Protein AF-A0A845QWD7-F1 (afdb_monomer_lite)

Structure (mmCIF, N/CA/C/O backbone):
data_AF-A0A845QWD7-F1
#
_entry.id   AF-A0A845QWD7-F1
#
loop_
_atom_site.group_PDB
_atom_site.id
_atom_site.type_symbol
_atom_site.label_atom_id
_atom_site.label_alt_id
_atom_site.label_comp_id
_atom_site.label_asym_id
_atom_site.label_entity_id
_atom_site.label_seq_id
_atom_site.pdbx_PDB_ins_code
_atom_site.Cartn_x
_atom_site.Cartn_y
_atom_site.Cartn_z
_atom_site.occupancy
_atom_site.B_iso_or_equiv
_atom_site.auth_seq_id
_atom_site.auth_comp_id
_atom_site.auth_asym_id
_atom_site.auth_atom_id
_atom_site.pdbx_PDB_model_num
ATOM 1 N N . MET A 1 1 ? 2.138 -8.501 20.982 1.00 45.00 1 MET A N 1
ATOM 2 C CA . MET A 1 1 ? 2.953 -9.060 19.874 1.00 45.00 1 MET A CA 1
ATOM 3 C C . MET A 1 1 ? 2.533 -8.592 18.468 1.00 45.00 1 MET A C 1
ATOM 5 O O . MET A 1 1 ? 3.364 -8.675 17.577 1.00 45.00 1 MET A O 1
ATOM 9 N N . ARG A 1 2 ? 1.319 -8.047 18.236 1.00 46.47 2 ARG A N 1
ATOM 10 C CA . ARG A 1 2 ? 0.881 -7.573 16.897 1.00 46.47 2 ARG A CA 1
ATOM 11 C C . ARG A 1 2 ? 1.665 -6.360 16.345 1.00 46.47 2 ARG A C 1
ATOM 13 O O . ARG A 1 2 ? 1.972 -6.349 15.161 1.00 46.47 2 ARG A O 1
ATOM 20 N N . GLY A 1 3 ? 2.100 -5.424 17.195 1.00 47.88 3 GLY A N 1
ATOM 21 C CA . GLY A 1 3 ? 2.843 -4.221 16.764 1.00 47.88 3 GLY A CA 1
ATOM 22 C C . GLY A 1 3 ? 4.278 -4.444 16.250 1.00 47.88 3 GLY A C 1
ATOM 23 O O . GLY A 1 3 ? 4.840 -3.560 15.619 1.00 47.88 3 GLY A O 1
ATOM 24 N N . GLN A 1 4 ? 4.889 -5.616 16.476 1.00 38.69 4 GLN A N 1
ATOM 25 C CA . GLN A 1 4 ? 6.211 -5.930 15.900 1.00 38.69 4 GLN A CA 1
ATOM 26 C C . GLN A 1 4 ? 6.106 -6.426 14.447 1.00 38.69 4 GLN A C 1
ATOM 28 O O . GLN A 1 4 ? 7.025 -6.229 13.652 1.00 38.69 4 GLN A O 1
ATOM 33 N N . GLN A 1 5 ? 4.978 -7.045 14.077 1.00 50.62 5 GLN A N 1
ATOM 34 C CA . GLN A 1 5 ? 4.760 -7.550 12.720 1.00 50.62 5 GLN A CA 1
ATOM 35 C C . GLN A 1 5 ? 4.416 -6.428 11.732 1.00 50.62 5 GLN A C 1
ATOM 37 O O . GLN A 1 5 ? 4.925 -6.457 10.613 1.00 50.62 5 GLN A O 1
ATOM 42 N N . SER A 1 6 ? 3.630 -5.419 12.133 1.00 53.62 6 SER A N 1
ATOM 43 C CA . SER A 1 6 ? 3.320 -4.259 11.278 1.00 53.62 6 SER A CA 1
ATOM 44 C C . SER A 1 6 ? 4.578 -3.445 10.946 1.00 53.62 6 SER A C 1
ATOM 46 O O . SER A 1 6 ? 4.849 -3.164 9.778 1.00 53.62 6 SER A O 1
ATOM 48 N N . PHE A 1 7 ? 5.433 -3.184 11.941 1.00 52.59 7 PHE A N 1
ATOM 49 C CA . PHE A 1 7 ? 6.716 -2.499 11.736 1.00 52.59 7 PHE A CA 1
ATOM 50 C C . PHE A 1 7 ? 7.672 -3.286 10.819 1.00 52.59 7 PHE A C 1
ATOM 52 O O . PHE A 1 7 ? 8.231 -2.726 9.876 1.00 52.59 7 PHE A O 1
ATOM 59 N N . SER A 1 8 ? 7.795 -4.604 11.028 1.00 59.56 8 SER A N 1
ATOM 60 C CA . SER A 1 8 ? 8.628 -5.477 10.184 1.00 59.56 8 SER A CA 1
ATOM 61 C C . SER A 1 8 ? 8.142 -5.532 8.730 1.00 59.56 8 SER A C 1
ATOM 63 O O . SER A 1 8 ? 8.950 -5.556 7.799 1.00 59.56 8 SER A O 1
ATOM 65 N N . ASN A 1 9 ? 6.826 -5.523 8.507 1.00 64.19 9 ASN A N 1
ATOM 66 C CA . ASN A 1 9 ? 6.256 -5.544 7.161 1.00 64.19 9 ASN A CA 1
ATOM 67 C C . ASN A 1 9 ? 6.497 -4.226 6.412 1.00 64.19 9 ASN A C 1
ATOM 69 O O . ASN A 1 9 ? 6.819 -4.254 5.224 1.00 64.19 9 ASN A O 1
ATOM 73 N N . LYS A 1 10 ? 6.436 -3.084 7.107 1.00 63.53 10 LYS A N 1
ATOM 74 C CA . LYS A 1 10 ? 6.745 -1.766 6.536 1.00 63.53 10 LYS A CA 1
ATOM 75 C C . LYS A 1 10 ? 8.195 -1.664 6.050 1.00 63.53 10 LYS A C 1
ATOM 77 O O . LYS A 1 10 ? 8.435 -1.180 4.945 1.00 63.53 10 LYS A O 1
ATOM 82 N N . GLU A 1 11 ? 9.159 -2.157 6.831 1.00 66.06 11 GLU A N 1
ATOM 83 C CA . 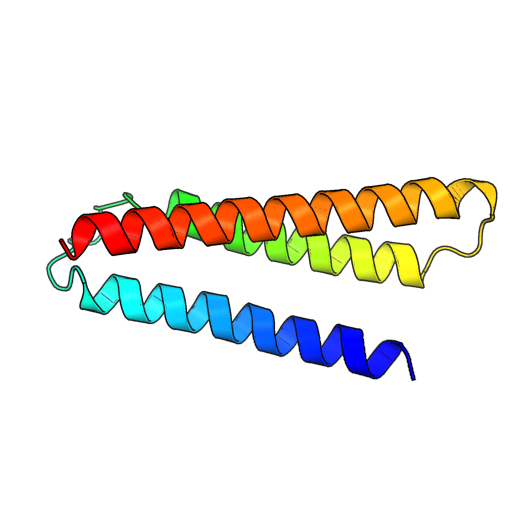GLU A 1 11 ? 10.574 -2.175 6.427 1.00 66.06 11 GLU A CA 1
ATOM 84 C C . GLU A 1 11 ? 10.820 -3.090 5.222 1.00 66.06 11 GLU A C 1
ATOM 86 O O . GLU A 1 11 ? 11.483 -2.691 4.260 1.00 66.06 11 GLU A O 1
ATOM 91 N N . LYS A 1 12 ? 10.222 -4.289 5.220 1.00 68.75 12 LYS A N 1
ATOM 92 C CA . LYS A 1 12 ? 10.299 -5.223 4.085 1.00 68.75 12 LYS A CA 1
ATOM 93 C C . LYS A 1 12 ? 9.712 -4.614 2.811 1.00 68.75 12 LYS A C 1
ATOM 95 O O . LYS A 1 12 ? 10.345 -4.679 1.760 1.00 68.75 12 LYS A O 1
ATOM 100 N N . ASN A 1 13 ? 8.547 -3.974 2.893 1.00 72.81 13 ASN A N 1
ATOM 101 C CA . ASN A 1 13 ? 7.895 -3.343 1.743 1.00 72.81 13 ASN A CA 1
ATOM 102 C C . ASN A 1 13 ? 8.688 -2.146 1.204 1.00 72.81 13 ASN A C 1
ATOM 104 O O . ASN A 1 13 ? 8.811 -1.980 -0.011 1.00 72.81 13 ASN A O 1
ATOM 108 N N . MET A 1 14 ? 9.281 -1.340 2.090 1.00 74.81 14 MET A N 1
ATOM 109 C CA . MET A 1 14 ? 10.153 -0.238 1.686 1.00 74.81 14 MET A CA 1
ATOM 110 C C . MET A 1 14 ? 11.422 -0.752 0.990 1.00 74.81 14 MET A C 1
ATOM 112 O O . MET A 1 14 ? 11.821 -0.215 -0.046 1.00 74.81 14 MET A O 1
ATOM 116 N N . SER A 1 15 ? 12.008 -1.840 1.504 1.00 81.56 15 SER A N 1
ATOM 117 C CA . SER A 1 15 ? 13.131 -2.535 0.865 1.00 81.56 15 SER A CA 1
ATOM 118 C C . SER A 1 15 ? 12.754 -3.063 -0.525 1.00 81.56 15 SER A C 1
ATOM 120 O O . SER A 1 15 ? 13.503 -2.868 -1.480 1.00 81.56 15 SER A O 1
ATOM 122 N N . ILE A 1 16 ? 11.558 -3.643 -0.687 1.00 81.12 16 ILE A N 1
ATOM 123 C CA 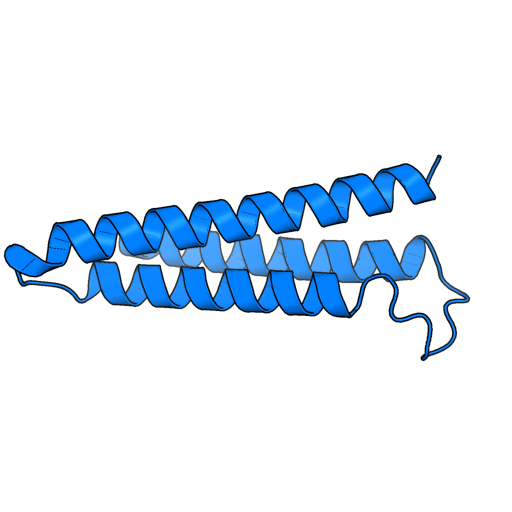. ILE A 1 16 ? 11.051 -4.109 -1.988 1.00 81.12 16 ILE A CA 1
ATOM 124 C C . ILE A 1 16 ? 10.943 -2.951 -2.993 1.00 81.12 16 ILE A C 1
ATOM 126 O O . ILE A 1 16 ? 11.426 -3.086 -4.117 1.00 81.12 16 ILE A O 1
ATOM 130 N N . ILE A 1 17 ? 10.367 -1.808 -2.603 1.00 81.06 17 ILE A N 1
ATOM 131 C CA . ILE A 1 17 ? 10.252 -0.626 -3.479 1.00 81.06 17 ILE A CA 1
ATOM 132 C C . ILE A 1 17 ? 11.641 -0.125 -3.903 1.00 81.06 17 ILE A C 1
ATOM 134 O O . ILE A 1 17 ? 11.862 0.169 -5.079 1.00 81.06 17 ILE A O 1
ATOM 138 N N . TYR A 1 18 ? 12.590 -0.057 -2.966 1.00 82.69 18 TYR A N 1
ATOM 139 C CA . TYR A 1 18 ? 13.963 0.363 -3.252 1.00 82.69 18 TYR A CA 1
ATOM 140 C C . TYR A 1 18 ? 14.677 -0.604 -4.207 1.00 82.69 18 TYR A C 1
ATOM 142 O O . TYR A 1 18 ? 15.287 -0.177 -5.188 1.00 82.69 18 TYR A O 1
ATOM 150 N N . ASN A 1 19 ? 14.538 -1.911 -3.981 1.00 85.81 19 ASN A N 1
ATOM 151 C CA . ASN A 1 19 ? 15.122 -2.937 -4.842 1.00 85.81 19 ASN A CA 1
ATOM 152 C C . ASN A 1 19 ? 14.553 -2.880 -6.264 1.00 85.81 19 ASN A C 1
ATOM 154 O O . ASN A 1 19 ? 15.311 -2.995 -7.224 1.00 85.81 19 ASN A O 1
ATOM 158 N N . ILE A 1 20 ? 13.247 -2.639 -6.414 1.00 84.19 20 ILE A N 1
ATOM 159 C CA . ILE A 1 20 ? 12.615 -2.452 -7.728 1.00 84.19 20 ILE A CA 1
ATOM 160 C C . ILE A 1 20 ? 13.137 -1.183 -8.400 1.00 84.19 20 ILE A C 1
ATOM 162 O O . ILE A 1 20 ? 13.519 -1.228 -9.566 1.00 84.19 20 ILE A O 1
ATOM 166 N N . SER A 1 21 ? 13.232 -0.070 -7.666 1.00 82.00 21 SER A N 1
ATOM 167 C CA . SER A 1 21 ? 13.822 1.167 -8.187 1.00 82.00 21 SER A CA 1
ATOM 168 C C . SER A 1 21 ? 15.259 0.963 -8.675 1.00 82.00 21 SER A C 1
ATOM 170 O O . SER A 1 21 ? 15.647 1.550 -9.682 1.00 82.00 21 SER A O 1
ATOM 172 N N . ASN A 1 22 ? 16.058 0.158 -7.974 1.00 82.75 22 ASN A N 1
ATOM 173 C CA . ASN A 1 22 ? 17.427 -0.149 -8.379 1.00 82.75 22 ASN A CA 1
ATOM 174 C C . ASN A 1 22 ? 17.481 -1.101 -9.575 1.00 82.75 22 ASN A C 1
ATOM 176 O O . ASN A 1 22 ? 18.341 -0.942 -10.436 1.00 82.75 22 ASN A O 1
ATOM 180 N N . LEU A 1 23 ? 16.580 -2.084 -9.634 1.00 83.44 23 LEU A N 1
ATOM 181 C CA . LEU A 1 23 ? 16.479 -3.008 -10.758 1.00 83.44 23 LEU A CA 1
ATOM 182 C C . LEU A 1 23 ? 16.113 -2.270 -12.050 1.00 83.44 23 LEU A C 1
ATOM 184 O O . LEU A 1 23 ? 16.753 -2.506 -13.068 1.00 83.44 23 LEU A O 1
ATOM 188 N N . LEU A 1 24 ? 15.154 -1.344 -11.991 1.00 78.50 24 LEU A N 1
ATOM 189 C CA . LEU A 1 24 ? 14.749 -0.517 -13.132 1.00 78.50 24 LEU A CA 1
ATOM 190 C C . LEU A 1 24 ? 15.935 0.251 -13.732 1.00 78.50 24 LEU A C 1
ATOM 192 O O . LEU A 1 24 ? 16.185 0.156 -14.930 1.00 78.50 24 LEU A O 1
ATOM 196 N N . LYS A 1 25 ? 16.745 0.900 -12.884 1.00 78.75 25 LYS A N 1
ATOM 197 C CA . LYS A 1 25 ? 17.970 1.605 -13.309 1.00 78.75 25 LYS A CA 1
ATOM 198 C C . LYS A 1 25 ? 18.988 0.701 -14.014 1.00 78.75 25 LYS A C 1
ATOM 200 O O . LYS A 1 25 ? 19.792 1.192 -14.795 1.00 78.75 25 LYS A O 1
ATOM 205 N N . ARG A 1 26 ? 19.001 -0.602 -13.707 1.00 79.94 26 ARG A N 1
ATOM 206 C CA . ARG A 1 26 ? 19.915 -1.574 -14.331 1.00 79.94 26 ARG A CA 1
ATOM 207 C C . ARG A 1 26 ? 19.392 -2.102 -15.661 1.00 79.94 26 ARG A C 1
ATOM 209 O O . ARG A 1 26 ? 20.196 -2.362 -16.542 1.00 79.94 26 ARG A O 1
ATOM 216 N N . VAL A 1 27 ? 18.079 -2.304 -15.778 1.00 78.62 27 VAL A N 1
ATOM 217 C CA . VAL A 1 27 ? 17.452 -2.830 -17.003 1.00 78.62 27 VAL A CA 1
ATOM 218 C C . VAL A 1 27 ? 17.503 -1.792 -18.129 1.00 78.62 27 VAL A C 1
ATOM 220 O O . VAL A 1 27 ? 17.721 -2.165 -19.275 1.00 78.62 27 VAL A O 1
ATOM 223 N N . LYS A 1 28 ? 17.397 -0.496 -17.809 1.00 71.88 28 LYS A N 1
ATOM 224 C CA . LYS A 1 28 ? 17.541 0.605 -18.775 1.00 71.88 28 LYS A CA 1
ATOM 225 C C . LYS A 1 28 ? 18.507 1.680 -18.239 1.00 71.88 28 LYS A C 1
ATOM 227 O O . LYS A 1 28 ? 18.056 2.643 -17.624 1.00 71.88 28 LYS A O 1
ATOM 232 N N . PRO A 1 29 ? 19.832 1.526 -18.428 1.00 66.31 29 PRO A N 1
ATOM 233 C CA . PRO A 1 29 ? 20.826 2.478 -17.921 1.00 66.31 29 PRO A CA 1
ATOM 234 C C . PRO A 1 29 ? 20.905 3.786 -18.732 1.00 66.31 29 PRO A C 1
ATOM 236 O O . PRO A 1 29 ? 21.231 4.821 -18.157 1.00 66.31 29 PRO A O 1
ATOM 239 N N . ASP A 1 30 ? 20.550 3.764 -20.025 1.00 63.03 30 ASP A N 1
ATOM 240 C CA . ASP A 1 30 ? 20.582 4.933 -20.932 1.00 63.03 30 ASP A CA 1
ATOM 241 C C . ASP A 1 30 ? 19.280 5.760 -20.926 1.00 63.03 30 ASP A C 1
ATOM 243 O O . ASP A 1 30 ? 19.060 6.607 -21.795 1.00 63.03 30 ASP A O 1
ATOM 247 N N . MET A 1 31 ? 18.410 5.514 -19.941 1.00 58.72 31 MET A N 1
ATOM 248 C CA . MET A 1 31 ? 17.140 6.206 -19.730 1.00 58.72 31 MET A CA 1
ATOM 249 C C . MET A 1 31 ? 17.427 7.702 -19.535 1.00 58.72 31 MET A C 1
ATOM 251 O O . MET A 1 31 ? 17.875 8.137 -18.470 1.00 58.72 31 MET A O 1
ATOM 255 N N . LYS A 1 32 ? 17.234 8.513 -20.585 1.00 56.34 32 LYS A N 1
ATOM 256 C CA . LYS A 1 32 ? 17.313 9.973 -20.454 1.00 56.34 32 LYS A CA 1
ATOM 257 C C . LYS A 1 32 ? 16.283 10.377 -19.401 1.00 56.34 32 LYS A C 1
ATOM 259 O O . LYS A 1 32 ? 15.225 9.765 -19.315 1.00 56.34 32 LYS A O 1
ATOM 264 N N . ASN A 1 33 ? 16.564 11.435 -18.639 1.00 51.56 33 ASN A N 1
ATOM 265 C CA . ASN A 1 33 ? 15.752 11.929 -17.510 1.00 51.56 33 ASN A CA 1
ATOM 266 C C . ASN A 1 33 ? 14.242 12.184 -17.800 1.00 51.56 33 ASN A C 1
ATOM 268 O O . ASN A 1 33 ? 13.539 12.621 -16.900 1.00 51.56 33 ASN A O 1
ATOM 272 N N . ASN A 1 34 ? 13.753 11.936 -19.021 1.00 43.56 34 ASN A N 1
ATOM 273 C CA . ASN A 1 34 ? 12.375 12.103 -19.484 1.00 43.56 34 ASN A CA 1
ATOM 274 C C . ASN A 1 34 ? 11.675 10.798 -19.915 1.00 43.56 34 ASN A C 1
ATOM 276 O O . ASN A 1 34 ? 10.538 10.869 -20.379 1.00 43.56 34 ASN A O 1
ATOM 280 N N . ASP A 1 35 ? 12.282 9.617 -19.769 1.00 53.09 35 ASP A N 1
ATOM 281 C CA . ASP A 1 35 ? 11.563 8.360 -20.017 1.00 53.09 35 ASP A CA 1
ATOM 282 C C . ASP A 1 35 ? 10.741 7.989 -18.768 1.00 53.09 35 ASP A C 1
ATOM 284 O O . ASP A 1 35 ? 11.093 7.142 -17.950 1.00 53.09 35 ASP A O 1
ATOM 288 N N . PHE A 1 36 ? 9.610 8.684 -18.638 1.00 57.25 36 PHE A N 1
ATOM 289 C CA . PHE A 1 36 ? 8.559 8.583 -17.616 1.00 57.25 36 PHE A CA 1
ATOM 290 C C . PHE A 1 36 ? 7.869 7.202 -17.516 1.00 57.25 36 PHE A C 1
ATOM 292 O O . PHE A 1 36 ? 6.886 7.063 -16.793 1.00 57.25 36 PHE A O 1
ATOM 299 N N . GLU A 1 37 ? 8.353 6.168 -18.212 1.00 66.81 37 GLU A N 1
ATOM 300 C CA .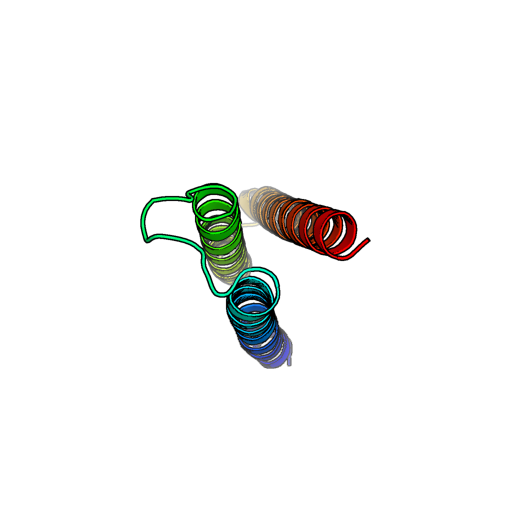 GLU A 1 37 ? 7.638 4.900 -18.460 1.00 66.81 37 GLU A CA 1
ATOM 301 C C . GLU A 1 37 ? 7.318 4.082 -17.191 1.00 66.81 37 GLU A C 1
ATOM 303 O O . GLU A 1 37 ? 6.420 3.239 -17.203 1.00 66.81 37 GLU A O 1
ATOM 308 N N . TYR A 1 38 ? 8.032 4.356 -16.093 1.00 74.31 38 TYR A N 1
ATOM 309 C CA . TYR A 1 38 ? 7.816 3.741 -14.777 1.00 74.31 38 TYR A CA 1
ATOM 310 C C . TYR A 1 38 ? 7.665 4.746 -13.640 1.00 74.31 38 TYR A C 1
ATOM 312 O O . TYR A 1 38 ? 7.456 4.346 -12.491 1.00 74.31 38 TYR A O 1
ATOM 320 N N . GLU A 1 39 ? 7.839 6.042 -13.908 1.00 80.75 39 GLU A N 1
ATOM 321 C CA . GLU A 1 39 ? 7.813 7.053 -12.852 1.00 80.75 39 GLU A CA 1
ATOM 322 C C . GLU A 1 39 ? 6.414 7.150 -12.245 1.00 80.75 39 GLU A C 1
ATOM 324 O O . GLU A 1 39 ? 6.266 7.182 -11.019 1.00 80.75 39 GLU A O 1
ATOM 329 N N . GLU A 1 40 ? 5.388 7.111 -13.094 1.00 84.88 40 GLU A N 1
ATOM 330 C CA . GLU A 1 40 ? 4.001 7.137 -12.659 1.00 84.88 40 GLU A CA 1
ATOM 331 C C . GLU A 1 40 ? 3.640 5.873 -11.867 1.00 84.88 40 GLU A C 1
ATOM 333 O O . GLU A 1 40 ? 3.081 5.960 -10.773 1.00 84.88 40 GLU A O 1
ATOM 338 N N . GLU A 1 41 ? 4.023 4.688 -12.341 1.00 87.00 41 GLU A N 1
ATOM 339 C CA . GLU A 1 41 ? 3.788 3.427 -11.640 1.00 87.00 41 GLU A CA 1
ATOM 340 C C . GLU A 1 41 ? 4.527 3.369 -10.308 1.00 87.00 41 GLU A C 1
ATOM 342 O O . GLU A 1 41 ? 3.969 2.914 -9.309 1.00 87.00 41 GLU A O 1
ATOM 347 N N . MET A 1 42 ? 5.767 3.855 -10.264 1.00 86.88 42 MET A N 1
ATOM 348 C CA . MET A 1 42 ? 6.556 3.907 -9.041 1.00 86.88 42 MET A CA 1
ATOM 349 C C . MET A 1 42 ? 5.963 4.903 -8.042 1.00 86.88 42 MET A C 1
ATOM 351 O O . MET A 1 42 ? 5.906 4.622 -6.841 1.00 86.88 42 MET A O 1
ATOM 355 N N . LYS A 1 43 ? 5.482 6.055 -8.521 1.00 89.94 43 LYS A N 1
ATOM 356 C CA . LYS A 1 43 ? 4.747 7.031 -7.711 1.00 89.94 43 LYS A CA 1
ATOM 357 C C . LYS A 1 43 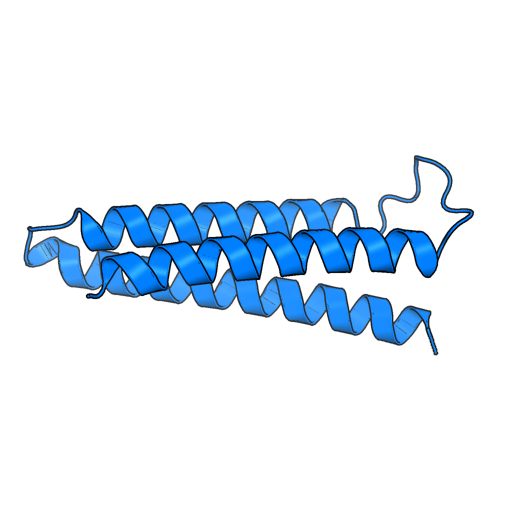? 3.465 6.413 -7.153 1.00 89.94 43 LYS A C 1
ATOM 359 O O . LYS A 1 43 ? 3.230 6.501 -5.949 1.00 89.94 43 LYS A O 1
ATOM 364 N N . ASN A 1 44 ? 2.694 5.722 -7.989 1.00 92.06 44 ASN A N 1
ATOM 365 C CA . ASN A 1 44 ? 1.462 5.040 -7.599 1.00 92.06 44 ASN A CA 1
ATOM 366 C C . ASN A 1 44 ? 1.724 3.914 -6.588 1.00 92.06 44 ASN A C 1
ATOM 368 O O . ASN A 1 44 ? 0.990 3.785 -5.611 1.00 92.06 44 ASN A O 1
ATOM 372 N N . LEU A 1 45 ? 2.799 3.140 -6.761 1.00 92.38 45 LEU A N 1
ATOM 373 C CA . LEU A 1 45 ? 3.195 2.078 -5.835 1.00 92.38 45 LEU A CA 1
ATOM 374 C C . LEU A 1 45 ? 3.605 2.638 -4.464 1.00 92.38 45 LEU A C 1
ATOM 376 O O . LEU A 1 45 ? 3.160 2.135 -3.430 1.00 92.38 45 LEU A O 1
ATOM 380 N N . LYS A 1 46 ? 4.414 3.707 -4.441 1.00 90.75 46 LYS A N 1
ATOM 381 C CA . LYS A 1 46 ? 4.787 4.417 -3.203 1.00 90.75 46 LYS A CA 1
ATOM 382 C C . LYS A 1 46 ? 3.562 4.997 -2.500 1.00 90.75 46 LYS A C 1
ATOM 384 O O . LYS A 1 46 ? 3.448 4.891 -1.279 1.00 90.75 46 LYS A O 1
ATOM 389 N N . GLN A 1 47 ? 2.641 5.578 -3.265 1.00 94.62 47 GLN A N 1
ATOM 390 C CA . GLN A 1 47 ? 1.403 6.134 -2.737 1.00 94.62 47 GLN A CA 1
ATOM 391 C C . GLN A 1 47 ? 0.502 5.038 -2.150 1.00 94.62 47 GLN A C 1
ATOM 393 O O . GLN A 1 47 ? 0.049 5.179 -1.019 1.00 94.62 47 GLN A O 1
ATOM 398 N N . ALA A 1 48 ? 0.327 3.908 -2.839 1.00 95.25 48 ALA A N 1
ATOM 399 C CA . ALA A 1 48 ? -0.436 2.773 -2.319 1.00 95.25 48 ALA A CA 1
ATOM 400 C C . ALA A 1 48 ? 0.186 2.179 -1.042 1.00 95.25 48 ALA A C 1
ATOM 402 O O . ALA A 1 48 ? -0.530 1.798 -0.122 1.00 95.25 48 ALA A O 1
ATOM 403 N N . HIS A 1 49 ? 1.519 2.151 -0.936 1.00 93.25 49 HIS A N 1
ATOM 404 C CA . HIS A 1 49 ? 2.194 1.745 0.300 1.00 93.25 49 HIS A CA 1
ATOM 405 C C . HIS A 1 49 ? 1.928 2.717 1.461 1.00 93.25 49 HIS A C 1
ATOM 407 O O . HIS A 1 49 ? 1.720 2.292 2.600 1.00 93.25 49 HIS A O 1
ATOM 413 N N . LYS A 1 50 ? 1.907 4.027 1.182 1.00 93.62 50 LYS A N 1
ATOM 414 C CA . LYS A 1 50 ? 1.546 5.052 2.169 1.00 93.62 50 LYS A CA 1
ATOM 415 C C . LYS A 1 50 ? 0.093 4.896 2.624 1.00 93.62 50 LYS A C 1
ATOM 417 O O . LYS A 1 50 ? -0.151 4.926 3.825 1.00 93.62 50 LYS A O 1
ATOM 422 N N . GLU A 1 51 ? -0.834 4.690 1.691 1.00 96.00 51 GLU A N 1
ATOM 423 C CA . GLU A 1 51 ? -2.252 4.437 1.982 1.00 96.00 51 GLU A CA 1
ATOM 424 C C . GLU A 1 51 ? -2.432 3.193 2.852 1.00 96.00 51 GLU A C 1
ATOM 426 O O . GLU A 1 51 ? -3.129 3.250 3.859 1.00 96.00 51 GLU A O 1
ATOM 431 N N . TRP A 1 52 ? -1.743 2.094 2.531 1.00 95.69 52 TRP A N 1
ATOM 432 C CA . TRP A 1 52 ? -1.761 0.895 3.368 1.00 95.69 52 TRP A CA 1
ATOM 433 C C . TRP A 1 52 ? -1.208 1.191 4.771 1.00 95.69 52 TRP A C 1
ATOM 435 O O . TRP A 1 52 ? -1.874 0.894 5.759 1.00 95.69 52 TRP A O 1
ATOM 445 N N . THR A 1 53 ? -0.064 1.871 4.886 1.00 92.75 53 THR A N 1
ATOM 446 C CA . THR A 1 53 ? 0.487 2.256 6.202 1.00 92.75 53 THR A CA 1
ATOM 447 C C . THR A 1 53 ? -0.514 3.095 7.010 1.00 92.75 53 THR A C 1
ATOM 449 O O . THR A 1 53 ? -0.664 2.907 8.214 1.00 92.75 53 THR A O 1
ATOM 452 N N . GLN A 1 54 ? -1.213 4.030 6.362 1.00 95.00 54 GLN A N 1
ATOM 453 C CA . GLN A 1 54 ? -2.238 4.853 7.007 1.00 95.00 54 GLN A CA 1
ATOM 454 C C . GLN A 1 54 ? -3.456 4.026 7.430 1.00 95.00 54 GLN A C 1
ATOM 456 O O . GLN A 1 54 ? -3.975 4.242 8.521 1.00 95.00 54 GLN A O 1
ATOM 461 N N . ALA A 1 55 ? -3.885 3.066 6.610 1.00 95.25 55 ALA A N 1
ATOM 462 C CA . ALA A 1 55 ? -4.979 2.162 6.942 1.00 95.25 55 ALA A CA 1
ATOM 463 C C . ALA A 1 55 ? -4.627 1.228 8.113 1.00 95.25 55 ALA A C 1
ATOM 465 O O . ALA A 1 55 ? -5.493 0.949 8.935 1.00 95.25 55 ALA A O 1
ATOM 466 N N . GLU A 1 56 ? -3.365 0.796 8.237 1.00 94.19 56 GLU A N 1
ATOM 467 C CA . GLU A 1 56 ? -2.882 0.045 9.408 1.00 94.19 56 GLU A CA 1
ATOM 468 C C . GLU A 1 56 ? -2.966 0.883 10.679 1.00 94.19 56 GLU A C 1
ATOM 470 O O . GLU A 1 56 ? -3.547 0.434 11.662 1.00 94.19 56 GLU A O 1
ATOM 475 N N . ILE A 1 57 ? -2.459 2.119 10.637 1.00 93.69 57 ILE A N 1
ATOM 476 C CA . ILE A 1 57 ? -2.536 3.047 11.774 1.00 93.69 57 ILE A CA 1
ATOM 477 C C . ILE A 1 57 ? -3.997 3.308 12.153 1.00 93.69 57 ILE A C 1
ATOM 479 O O . ILE A 1 57 ? -4.338 3.295 13.333 1.00 93.69 57 ILE A O 1
ATOM 483 N N . TYR A 1 58 ? -4.865 3.530 11.163 1.00 95.12 58 TYR A N 1
ATOM 484 C CA . TYR A 1 58 ? -6.286 3.753 11.399 1.00 95.12 58 TYR A CA 1
ATOM 485 C C . TYR A 1 58 ? -6.933 2.537 12.069 1.00 95.12 58 TYR A C 1
ATOM 487 O O . TYR A 1 58 ? -7.525 2.693 13.133 1.00 95.12 58 TYR A O 1
ATOM 495 N N . PHE A 1 59 ? -6.745 1.335 11.517 1.00 94.56 59 PHE A N 1
ATOM 496 C CA . PHE A 1 59 ? -7.250 0.089 12.096 1.00 94.56 59 PHE A CA 1
ATOM 497 C C . PHE A 1 59 ? -6.756 -0.143 13.528 1.00 94.56 59 PHE A C 1
ATOM 499 O O . PHE A 1 59 ? -7.546 -0.508 14.391 1.00 94.56 59 PHE A O 1
ATOM 506 N N . GLU A 1 60 ? -5.479 0.125 13.810 1.00 93.25 60 GLU A N 1
ATOM 507 C CA . GLU A 1 60 ? -4.925 0.026 15.167 1.00 93.25 60 GLU A CA 1
ATOM 508 C C . GLU A 1 60 ? -5.482 1.096 16.129 1.00 93.25 60 GLU A C 1
ATOM 510 O O . GLU A 1 60 ? -5.486 0.886 17.343 1.00 93.25 60 GLU A O 1
ATOM 515 N N . SER A 1 61 ? -5.941 2.241 15.611 1.00 94.94 61 SER A N 1
ATOM 516 C CA . SER A 1 61 ? -6.464 3.358 16.412 1.00 94.94 61 SER A CA 1
ATOM 517 C C . SER A 1 61 ? -7.964 3.281 16.709 1.00 94.94 61 SER A C 1
ATOM 519 O O . SER A 1 61 ? -8.417 3.888 17.683 1.00 94.94 61 SER A O 1
ATOM 521 N N . VAL A 1 62 ? -8.735 2.569 15.882 1.00 96.12 62 VAL A N 1
ATOM 522 C CA . VAL A 1 62 ? -10.191 2.463 16.022 1.00 96.12 62 VAL A CA 1
ATOM 523 C C . VAL A 1 62 ? -10.531 1.638 17.263 1.00 96.12 62 VAL A C 1
ATOM 525 O O . VAL A 1 62 ? -10.048 0.524 17.445 1.00 96.12 62 VAL A O 1
ATOM 528 N N . LYS A 1 63 ? -11.370 2.216 18.128 1.00 93.50 63 LYS A N 1
ATOM 529 C CA . LYS A 1 63 ? -11.923 1.574 19.335 1.00 93.50 63 LYS A CA 1
ATOM 530 C C . LYS A 1 63 ? -13.446 1.475 19.311 1.00 93.50 63 LYS A C 1
ATOM 532 O O . LYS A 1 63 ? -14.028 0.968 20.259 1.00 93.50 63 LYS A O 1
ATOM 537 N N . ASP A 1 64 ? -14.054 2.053 18.284 1.00 95.12 64 ASP A N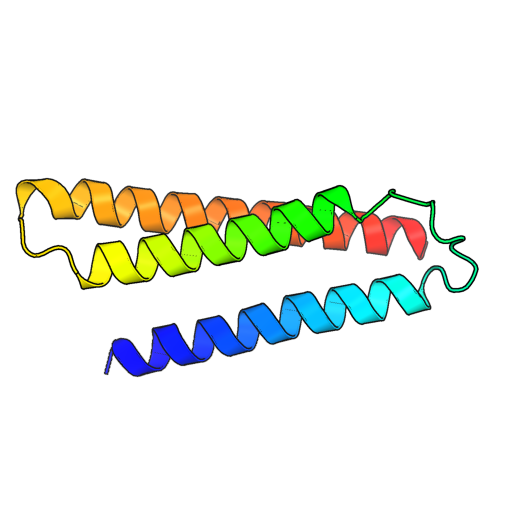 1
ATOM 538 C CA . ASP A 1 64 ? -15.493 2.097 18.098 1.00 95.12 64 ASP A CA 1
ATOM 539 C C . ASP A 1 64 ? -15.920 0.868 17.293 1.00 95.12 64 ASP A C 1
ATOM 541 O O . ASP A 1 64 ? -15.418 0.646 16.184 1.00 95.12 64 ASP A O 1
ATOM 545 N N . ASP A 1 65 ? -16.822 0.079 17.869 1.00 92.62 65 ASP A N 1
ATOM 546 C CA . ASP A 1 65 ? -17.342 -1.147 17.270 1.00 92.62 65 ASP A CA 1
ATOM 547 C C . ASP A 1 65 ? -18.123 -0.862 15.977 1.00 92.62 65 ASP A C 1
ATOM 549 O O . ASP A 1 65 ? -18.134 -1.698 15.079 1.00 92.62 65 ASP A O 1
ATOM 553 N N . GLU A 1 66 ? -18.706 0.331 15.810 1.00 95.81 66 GLU A N 1
ATOM 554 C CA . GLU A 1 66 ? -19.393 0.706 14.565 1.00 95.81 66 GLU A CA 1
ATOM 555 C C . GLU A 1 66 ? -18.413 1.044 13.427 1.00 95.81 66 GLU A C 1
ATOM 557 O O . GLU A 1 66 ? -18.778 1.040 12.250 1.00 95.81 66 GLU A O 1
ATOM 562 N N . LEU A 1 67 ? -17.145 1.319 13.755 1.00 95.88 67 LEU A N 1
ATOM 563 C CA . LEU A 1 67 ? -16.114 1.704 12.787 1.00 95.88 67 LEU A CA 1
ATOM 564 C C . LEU A 1 67 ? -15.103 0.590 12.497 1.00 95.88 67 LEU A C 1
ATOM 566 O O . LEU A 1 67 ? -14.317 0.720 11.552 1.00 95.88 67 LEU A O 1
ATOM 570 N N . ILE A 1 68 ? -15.097 -0.496 13.277 1.00 94.62 68 ILE A N 1
ATOM 571 C CA . ILE A 1 68 ? -14.092 -1.556 13.139 1.00 94.62 68 ILE A CA 1
ATOM 572 C C . ILE A 1 68 ? -14.185 -2.260 11.783 1.00 94.62 68 ILE A C 1
ATOM 574 O O . ILE A 1 68 ? -13.160 -2.461 11.131 1.00 94.62 68 ILE A O 1
ATOM 578 N N . ASP A 1 69 ? -15.398 -2.537 11.302 1.00 96.38 69 ASP A N 1
ATOM 579 C CA . ASP A 1 69 ? -15.624 -3.183 10.006 1.00 96.38 69 ASP A CA 1
ATOM 580 C C . ASP A 1 69 ? -15.141 -2.302 8.852 1.00 96.38 69 ASP A C 1
ATOM 582 O O . ASP A 1 69 ? -14.457 -2.768 7.936 1.00 96.38 69 ASP A O 1
ATOM 586 N N . HIS A 1 70 ? -15.414 -0.996 8.932 1.00 97.19 70 HIS A N 1
ATOM 587 C CA . HIS A 1 70 ? -14.887 -0.026 7.978 1.00 97.19 70 HIS A CA 1
ATOM 588 C C . HIS A 1 70 ? -13.350 -0.013 7.990 1.00 97.19 70 HIS A C 1
ATOM 590 O O . HIS A 1 70 ? -12.714 0.004 6.932 1.00 97.19 70 HIS A O 1
ATOM 596 N N . ALA A 1 71 ? -12.734 -0.063 9.172 1.00 96.44 71 ALA A N 1
ATOM 597 C CA . ALA A 1 71 ? -11.285 -0.072 9.309 1.00 96.44 71 ALA A CA 1
ATOM 598 C C . ALA A 1 71 ? -10.638 -1.353 8.751 1.00 96.44 71 ALA A C 1
ATOM 600 O O . ALA A 1 71 ? -9.605 -1.265 8.081 1.00 96.44 71 ALA A O 1
ATOM 601 N N . ILE A 1 72 ? -11.265 -2.518 8.958 1.00 95.94 72 ILE A N 1
ATOM 602 C CA . ILE A 1 72 ? -10.851 -3.797 8.360 1.00 95.94 72 ILE A CA 1
ATOM 603 C C . ILE A 1 72 ? -10.929 -3.708 6.836 1.00 95.94 72 ILE A C 1
ATOM 605 O O . ILE A 1 72 ? -9.935 -3.963 6.152 1.00 95.94 72 ILE A O 1
ATOM 609 N N . TYR A 1 73 ? -12.077 -3.285 6.300 1.00 97.56 73 TYR A N 1
ATOM 610 C CA . TYR A 1 73 ? -12.282 -3.183 4.857 1.00 97.56 73 TYR A CA 1
ATOM 611 C C . TYR A 1 73 ? -11.271 -2.235 4.199 1.00 97.56 73 TYR A C 1
ATOM 613 O O . TYR A 1 73 ? -10.655 -2.577 3.187 1.00 97.56 73 TYR A O 1
ATOM 621 N N . ASN A 1 74 ? -11.040 -1.061 4.793 1.00 97.50 74 ASN A N 1
ATOM 622 C CA . ASN A 1 74 ? -10.067 -0.094 4.290 1.00 97.50 74 ASN A CA 1
ATOM 623 C C . ASN A 1 74 ? -8.638 -0.667 4.280 1.00 97.50 74 ASN A C 1
ATOM 625 O O . ASN A 1 74 ? -7.905 -0.516 3.299 1.00 97.50 74 ASN A O 1
ATOM 629 N N . LEU A 1 75 ? -8.249 -1.370 5.348 1.00 96.44 75 LEU A N 1
ATOM 630 C CA . LEU A 1 75 ? -6.949 -2.028 5.440 1.00 96.44 75 LEU A CA 1
ATOM 631 C C . LEU A 1 75 ? -6.761 -3.087 4.345 1.00 96.44 75 LEU A C 1
ATOM 633 O O . LEU A 1 75 ? -5.717 -3.124 3.687 1.00 96.44 75 LEU A O 1
ATOM 637 N N . GLU A 1 76 ? -7.759 -3.941 4.129 1.00 96.56 76 GLU A N 1
ATOM 638 C CA . GLU A 1 76 ? -7.713 -4.978 3.096 1.00 96.56 76 GLU A CA 1
ATOM 639 C C . GLU A 1 76 ? -7.692 -4.390 1.681 1.00 96.56 76 GLU A C 1
ATOM 641 O O . GLU A 1 76 ? -6.901 -4.827 0.837 1.00 96.56 76 GLU A O 1
ATOM 646 N N . ALA A 1 77 ? -8.498 -3.358 1.427 1.00 97.75 77 ALA A N 1
ATOM 647 C CA . ALA A 1 77 ? -8.531 -2.664 0.146 1.00 97.75 77 ALA A CA 1
ATOM 648 C C . ALA A 1 77 ? -7.172 -2.024 -0.187 1.00 97.75 77 ALA A C 1
ATOM 650 O O . ALA A 1 77 ? -6.646 -2.218 -1.290 1.00 97.75 77 ALA A O 1
ATOM 651 N N . ALA A 1 78 ? -6.559 -1.324 0.774 1.00 96.94 78 ALA A N 1
ATOM 652 C CA . ALA A 1 78 ? -5.254 -0.692 0.594 1.00 96.94 78 ALA A CA 1
ATOM 653 C C . ALA A 1 78 ? -4.135 -1.726 0.360 1.00 96.94 78 ALA A C 1
ATOM 655 O O . ALA A 1 78 ? -3.321 -1.565 -0.557 1.00 96.94 78 ALA A O 1
ATOM 656 N N . LYS A 1 79 ? -4.143 -2.840 1.110 1.00 95.19 79 LYS A N 1
ATOM 657 C CA . LYS A 1 79 ? -3.248 -3.992 0.884 1.00 95.19 79 LYS A CA 1
ATOM 658 C C . LYS A 1 79 ? -3.373 -4.534 -0.534 1.00 95.19 79 LYS A C 1
ATOM 660 O O . LYS A 1 79 ? -2.375 -4.673 -1.244 1.00 95.19 79 LYS A O 1
ATOM 665 N N . LYS A 1 80 ? -4.604 -4.819 -0.966 1.00 96.81 80 LYS A N 1
ATOM 666 C CA . LYS A 1 80 ? -4.885 -5.385 -2.290 1.00 96.81 80 LYS A CA 1
ATOM 667 C C . LYS A 1 80 ? -4.416 -4.454 -3.409 1.00 96.81 80 LYS A C 1
ATOM 669 O O . LYS A 1 80 ? -3.787 -4.920 -4.359 1.00 96.81 80 LYS A O 1
ATOM 674 N N . LYS A 1 81 ? -4.646 -3.143 -3.270 1.00 96.50 81 LYS A N 1
ATOM 675 C CA . LYS A 1 81 ? -4.172 -2.119 -4.216 1.00 96.50 81 LYS A CA 1
ATOM 676 C C . LYS A 1 81 ? -2.647 -2.117 -4.337 1.00 96.50 81 LYS A C 1
ATOM 678 O O . LYS A 1 81 ? -2.134 -2.120 -5.456 1.00 96.50 81 LYS A O 1
ATOM 683 N N . TYR A 1 82 ? -1.924 -2.154 -3.216 1.00 95.31 82 TYR A N 1
ATOM 684 C CA . TYR A 1 82 ? -0.460 -2.200 -3.222 1.00 95.31 82 TYR A CA 1
ATOM 685 C C . TYR A 1 82 ? 0.075 -3.433 -3.964 1.00 95.31 82 TYR A C 1
ATOM 687 O O . TYR A 1 82 ? 0.887 -3.286 -4.877 1.00 95.31 82 TYR A O 1
ATOM 695 N N . PHE A 1 83 ? -0.404 -4.636 -3.625 1.00 94.31 83 PHE A N 1
ATOM 696 C CA . PHE A 1 83 ? 0.073 -5.869 -4.263 1.00 94.31 83 PHE A CA 1
ATOM 697 C C . PHE A 1 83 ? -0.262 -5.934 -5.753 1.00 94.31 83 PHE A C 1
ATOM 699 O O . PHE A 1 83 ? 0.568 -6.371 -6.548 1.00 94.31 83 PHE A O 1
ATOM 706 N N . TYR A 1 84 ? -1.441 -5.454 -6.149 1.00 95.94 84 TYR A N 1
ATOM 707 C CA . TYR A 1 84 ? -1.806 -5.345 -7.558 1.00 95.94 84 TYR A CA 1
ATOM 708 C C . TYR A 1 84 ? -0.821 -4.460 -8.338 1.00 95.94 84 TYR A C 1
ATOM 710 O O . TYR A 1 84 ? -0.295 -4.880 -9.369 1.00 95.94 84 TYR A O 1
ATOM 718 N N . LEU A 1 85 ? -0.519 -3.260 -7.832 1.00 94.38 85 LEU A N 1
ATOM 719 C CA . LEU A 1 85 ? 0.435 -2.350 -8.477 1.00 94.38 85 LEU A CA 1
ATOM 720 C C . LEU A 1 85 ? 1.854 -2.930 -8.498 1.00 94.38 85 LEU A C 1
ATOM 722 O O . LEU A 1 85 ? 2.547 -2.821 -9.507 1.00 94.38 85 LEU A O 1
ATOM 726 N N . LEU A 1 86 ? 2.269 -3.586 -7.412 1.00 91.88 86 LEU A N 1
ATOM 727 C CA . LEU A 1 86 ? 3.569 -4.244 -7.312 1.00 91.88 86 LEU A CA 1
ATOM 728 C C . LEU A 1 86 ? 3.744 -5.314 -8.396 1.00 91.88 86 LEU A C 1
ATOM 730 O O . LEU A 1 86 ? 4.778 -5.352 -9.062 1.00 91.88 86 LEU A O 1
ATOM 734 N N . ASN A 1 87 ? 2.735 -6.165 -8.583 1.00 92.62 87 ASN A N 1
ATOM 735 C CA . ASN A 1 87 ? 2.773 -7.221 -9.589 1.00 92.62 87 ASN A CA 1
ATOM 736 C C . ASN A 1 87 ? 2.807 -6.642 -11.006 1.00 92.62 87 ASN A C 1
ATOM 738 O O . ASN A 1 87 ? 3.633 -7.069 -11.805 1.00 92.62 87 ASN A O 1
ATOM 742 N N . ARG A 1 88 ? 2.026 -5.592 -11.289 1.00 91.38 88 ARG A N 1
ATOM 743 C CA . ARG A 1 88 ? 2.068 -4.914 -12.595 1.00 91.38 88 ARG A CA 1
ATOM 744 C C . ARG A 1 88 ? 3.442 -4.343 -12.933 1.00 91.38 88 ARG A C 1
ATOM 746 O O . ARG A 1 88 ? 3.885 -4.460 -14.072 1.00 91.38 88 ARG A O 1
ATOM 753 N N . VAL A 1 89 ? 4.122 -3.727 -11.962 1.00 89.50 89 VAL A N 1
ATOM 754 C CA . VAL A 1 89 ? 5.485 -3.211 -12.170 1.00 89.50 89 VAL A CA 1
ATOM 755 C C . VAL A 1 89 ? 6.457 -4.354 -12.460 1.00 89.50 89 VAL A C 1
ATOM 757 O O . VAL A 1 89 ? 7.279 -4.235 -13.362 1.00 89.50 89 VAL A O 1
ATOM 760 N N . ARG A 1 90 ? 6.348 -5.477 -11.741 1.00 88.25 90 ARG A N 1
ATOM 761 C CA . ARG A 1 90 ? 7.190 -6.662 -11.976 1.00 88.25 90 ARG A CA 1
ATOM 762 C C . ARG A 1 90 ? 6.973 -7.262 -13.362 1.00 88.25 90 ARG A C 1
ATOM 764 O O . ARG A 1 90 ? 7.951 -7.461 -14.070 1.00 88.25 90 ARG A O 1
ATOM 771 N N . GLU A 1 91 ? 5.723 -7.463 -13.768 1.00 89.81 91 GLU A N 1
ATOM 772 C CA . GLU A 1 91 ? 5.378 -7.994 -15.094 1.00 89.81 91 GLU A CA 1
ATOM 773 C C . GLU A 1 91 ? 5.917 -7.110 -16.222 1.00 89.81 91 GLU A C 1
ATOM 775 O O . GLU A 1 91 ? 6.415 -7.612 -17.226 1.00 89.81 91 GLU A O 1
ATOM 780 N N . LYS A 1 92 ? 5.832 -5.783 -16.066 1.00 85.75 92 LYS A N 1
ATOM 781 C CA . LYS A 1 92 ? 6.411 -4.850 -17.035 1.00 85.75 92 LYS A CA 1
ATOM 782 C C . LYS A 1 92 ? 7.937 -4.991 -17.114 1.00 85.75 92 LYS A C 1
ATOM 784 O O . LYS A 1 92 ? 8.469 -5.142 -18.207 1.00 85.75 92 LYS A O 1
ATOM 789 N N . ILE A 1 93 ? 8.623 -5.030 -15.968 1.00 84.56 93 ILE A N 1
ATOM 790 C CA . ILE A 1 93 ? 10.081 -5.236 -15.909 1.00 84.56 93 ILE A CA 1
ATOM 791 C C . ILE A 1 93 ? 10.487 -6.565 -16.556 1.00 84.56 93 ILE A C 1
ATOM 793 O O . ILE A 1 93 ? 11.512 -6.635 -17.224 1.00 84.56 93 ILE A O 1
ATOM 797 N N . GLU A 1 94 ? 9.722 -7.632 -16.335 1.00 86.25 94 GLU A N 1
ATOM 798 C CA . GLU A 1 94 ? 9.988 -8.946 -16.928 1.00 86.25 94 GLU A CA 1
ATOM 799 C C . GLU A 1 94 ? 9.833 -8.930 -18.449 1.00 86.25 94 GLU A C 1
ATOM 801 O O . GLU A 1 94 ? 10.694 -9.464 -19.142 1.00 86.25 94 GLU A O 1
ATOM 806 N N . LYS A 1 95 ? 8.798 -8.258 -18.971 1.00 83.69 95 LYS A N 1
ATOM 807 C CA . LYS A 1 95 ? 8.594 -8.087 -20.418 1.00 83.69 95 LYS A CA 1
ATOM 808 C C . LYS A 1 95 ? 9.711 -7.300 -21.094 1.00 83.69 95 LYS A C 1
ATOM 810 O O . LYS A 1 95 ? 9.983 -7.552 -22.255 1.00 83.69 95 LYS A O 1
ATOM 815 N N . GLU A 1 96 ? 10.347 -6.367 -20.393 1.00 76.56 96 GLU A N 1
ATOM 816 C CA . GLU A 1 96 ? 11.471 -5.596 -20.942 1.00 76.56 96 GLU A CA 1
ATOM 817 C C . GLU A 1 96 ? 12.812 -6.328 -20.909 1.00 76.56 96 GLU A C 1
ATOM 819 O O . GLU A 1 96 ? 13.754 -5.909 -21.577 1.00 76.56 96 GLU A O 1
ATOM 824 N N . LYS A 1 97 ? 12.926 -7.391 -20.108 1.00 70.62 97 LYS A N 1
ATOM 825 C CA . LYS A 1 97 ? 14.126 -8.236 -20.059 1.00 70.62 97 LYS A CA 1
ATOM 826 C C . LYS A 1 97 ? 14.139 -9.333 -21.128 1.00 70.62 97 LYS A C 1
ATOM 828 O O . LYS A 1 97 ? 15.203 -9.913 -21.335 1.00 70.62 97 LYS A O 1
ATOM 833 N N . ALA A 1 98 ? 12.976 -9.676 -21.684 1.00 61.09 98 ALA A N 1
ATOM 834 C CA . ALA A 1 98 ? 12.785 -10.743 -22.668 1.00 61.09 98 ALA A CA 1
ATOM 835 C C . ALA A 1 98 ? 13.030 -10.232 -24.092 1.00 61.09 98 ALA A C 1
ATOM 837 O O . ALA A 1 98 ? 13.617 -11.006 -24.879 1.00 61.09 98 ALA A O 1
#

Organism: NCBI:txid1720316

Secondary structure (DSSP, 8-state):
-HHHHHHHHHHHHHHHHHHHHHHHHHH-TT--TT-GGGHHHHHHHHHHHHHHHHHHHHHHH---HHHHHHHHHHHHHHHHHHHHHHHHHHHHHHHHH-

pLDDT: mean 82.07, std 15.87, range [38.69, 97.75]

Radius of gyration: 16.24 Å; chains: 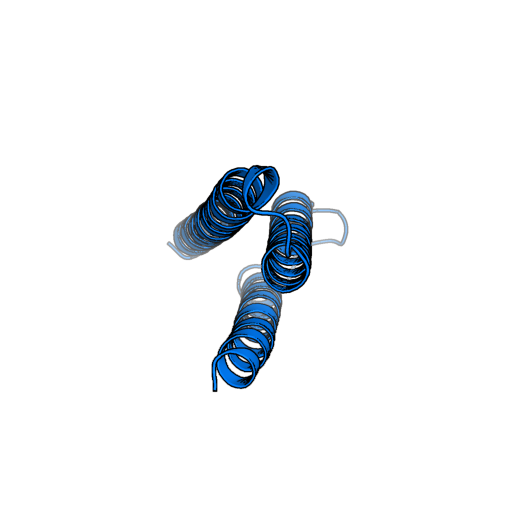1; bounding box: 40×23×42 Å

Foldseek 3Di:
DVVVVLVVVLVVLVVLLVVLVVLVCVLCVVPDPPPCVCVVLSVQLVVLSVQLNVLVVVLVPDPDPVCNVVSVVSNVVSVVSNVVSSVVSVVVSVVSVD

Sequence (98 aa):
MRGQQSFSNKEKNMSIIYNISNLLKRVKPDMKNNDFEYEEEMKNLKQAHKEWTQAEIYFESVKDDELIDHAIYNLEAAKKKYFYLLNRVREKIEKEKA

InterPro domains:
  IPR019644 Protein of unknown function DUF2508 [PF10704] (38-91)